Protein AF-A0A1R1WZ36-F1 (afdb_monomer)

Radius of gyration: 12.58 Å; Cα contacts (8 Å, |Δi|>4): 98; chains: 1; bounding box: 31×23×36 Å

Sequence (67 aa):
MLSVTGSLSASDIHRIDDQRSHIKKGVLNPVIIAIKEKRGGHPVEKPCQINLHVDIIIFPVNAYIVY

Organism: NCBI:txid133412

Secondary structure (DSSP, 8-state):
-HHHHH---HHHHTTEEEEEEEEETTEEEEEEEEE-GGGTTPEEEEE--B---S-GGG-HHHHHHH-

Structure (mmCIF, N/CA/C/O backbone):
data_AF-A0A1R1WZ36-F1
#
_entry.id   AF-A0A1R1WZ36-F1
#
loop_
_atom_site.group_PDB
_atom_site.id
_atom_site.type_symbol
_atom_site.label_atom_id
_atom_site.label_alt_id
_atom_site.label_comp_id
_atom_site.label_asym_id
_atom_site.label_entity_id
_atom_site.label_seq_id
_atom_site.pdbx_PDB_ins_code
_atom_site.Cartn_x
_atom_site.Cartn_y
_atom_site.Cartn_z
_atom_site.occupancy
_atom_site.B_iso_or_equiv
_atom_site.auth_seq_id
_atom_site.auth_comp_id
_atom_site.auth_asym_id
_atom_site.auth_atom_id
_atom_site.pdbx_PDB_model_num
ATOM 1 N N . MET A 1 1 ? 3.174 6.069 -5.632 1.00 57.59 1 MET A N 1
ATOM 2 C CA . MET A 1 1 ? 3.040 4.922 -6.565 1.00 57.59 1 MET A CA 1
ATOM 3 C C . MET A 1 1 ? 2.021 3.882 -6.084 1.00 57.59 1 MET A C 1
ATOM 5 O O . MET A 1 1 ? 1.158 3.507 -6.869 1.00 57.59 1 MET A O 1
ATOM 9 N N . LEU A 1 2 ? 2.028 3.481 -4.803 1.00 61.09 2 LEU A N 1
ATOM 10 C CA . LEU A 1 2 ? 1.012 2.566 -4.238 1.00 61.09 2 LEU A CA 1
ATOM 11 C C . LEU A 1 2 ? -0.430 3.113 -4.324 1.00 61.09 2 LEU A C 1
ATOM 13 O O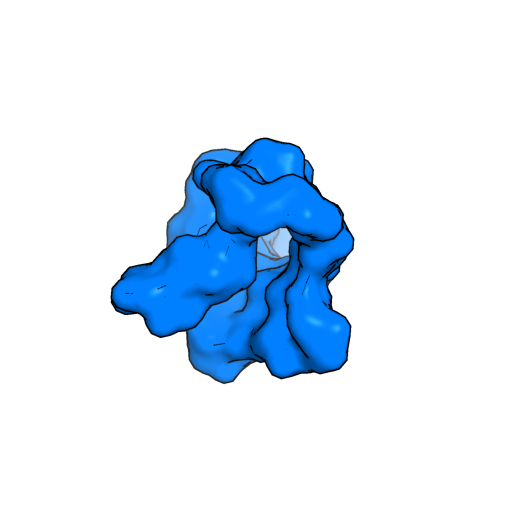 . LEU A 1 2 ? -1.337 2.372 -4.690 1.00 61.09 2 LEU A O 1
ATOM 17 N N . SER A 1 3 ? -0.634 4.419 -4.087 1.00 56.16 3 SER A N 1
ATOM 18 C CA . SER A 1 3 ? -1.955 5.073 -4.218 1.00 56.16 3 SER A CA 1
ATOM 19 C C . SER A 1 3 ? -2.553 4.955 -5.628 1.00 56.16 3 SER A C 1
ATOM 21 O O . SER A 1 3 ? -3.740 4.684 -5.775 1.00 56.16 3 SER A O 1
ATOM 23 N N . VAL A 1 4 ? -1.709 5.090 -6.659 1.00 56.66 4 VAL A N 1
ATOM 24 C CA . VAL A 1 4 ? -2.113 5.081 -8.077 1.00 56.66 4 VAL A CA 1
ATOM 25 C C . VAL A 1 4 ? -2.482 3.673 -8.547 1.00 56.66 4 VAL A C 1
ATOM 27 O O . VAL A 1 4 ? -3.401 3.517 -9.340 1.00 56.66 4 VAL A O 1
ATOM 30 N N . THR A 1 5 ? -1.798 2.648 -8.035 1.00 62.69 5 THR A N 1
ATOM 31 C CA . THR A 1 5 ? -1.937 1.271 -8.546 1.00 62.69 5 THR A CA 1
ATOM 32 C C . THR A 1 5 ? -2.897 0.417 -7.711 1.00 62.69 5 THR A C 1
ATOM 34 O O . THR A 1 5 ? -3.535 -0.482 -8.243 1.00 62.69 5 THR A O 1
ATOM 37 N N . GLY A 1 6 ? -3.019 0.686 -6.406 1.00 63.41 6 GLY A N 1
ATOM 38 C CA . GLY A 1 6 ? -3.861 -0.091 -5.485 1.00 63.41 6 GLY A CA 1
ATOM 39 C C . GLY A 1 6 ? -5.183 0.575 -5.097 1.00 63.41 6 GLY A C 1
ATOM 40 O O . GLY A 1 6 ? -5.868 0.064 -4.214 1.00 63.41 6 GLY A O 1
ATOM 41 N N . SER A 1 7 ? -5.518 1.730 -5.689 1.00 65.38 7 SER A N 1
ATOM 42 C CA . SER A 1 7 ? -6.659 2.571 -5.276 1.00 65.38 7 SER A CA 1
ATOM 43 C C . SER A 1 7 ? -6.671 2.845 -3.763 1.00 65.38 7 SER A C 1
ATOM 45 O O . SER A 1 7 ? -7.720 2.831 -3.115 1.00 65.38 7 SER A O 1
ATOM 47 N N . LEU A 1 8 ? -5.481 3.037 -3.187 1.00 70.50 8 LEU A N 1
ATOM 48 C CA . LEU A 1 8 ? -5.289 3.223 -1.751 1.00 70.50 8 LEU A CA 1
ATOM 49 C C . LEU A 1 8 ? -5.367 4.702 -1.392 1.00 70.50 8 LEU A C 1
ATOM 51 O O . LEU A 1 8 ? -4.722 5.538 -2.035 1.00 70.50 8 LEU A O 1
ATOM 55 N N . SER A 1 9 ? -6.114 5.011 -0.330 1.00 71.69 9 SER A N 1
ATOM 56 C CA . SER A 1 9 ? -6.071 6.336 0.286 1.00 71.69 9 SER A CA 1
ATOM 57 C C . SER A 1 9 ? -4.695 6.577 0.909 1.00 71.69 9 SER A C 1
ATOM 59 O O . SER A 1 9 ? -4.036 5.640 1.362 1.00 71.69 9 SER A O 1
ATOM 61 N N . ALA A 1 10 ? -4.270 7.838 1.004 1.00 74.81 10 ALA A N 1
ATOM 62 C CA . ALA A 1 10 ? -3.043 8.204 1.713 1.00 74.81 10 ALA A CA 1
ATOM 63 C C . ALA A 1 10 ? -3.024 7.665 3.160 1.00 74.81 10 ALA A C 1
ATOM 65 O O . ALA A 1 10 ? -1.984 7.224 3.643 1.00 74.81 10 ALA A O 1
ATOM 66 N N . SER A 1 11 ? -4.187 7.621 3.820 1.00 74.94 11 SER A N 1
ATOM 67 C CA . SER A 1 11 ? -4.347 7.063 5.171 1.00 74.94 11 SER A CA 1
ATOM 68 C C . SER A 1 11 ? -4.143 5.548 5.233 1.00 74.94 11 SER A C 1
ATOM 70 O O . SER A 1 11 ? -3.713 5.031 6.260 1.00 74.94 11 SER A O 1
ATOM 72 N N . ASP A 1 12 ? -4.464 4.839 4.150 1.00 76.00 12 ASP A N 1
ATOM 73 C CA . ASP A 1 12 ? -4.307 3.388 4.067 1.00 76.00 12 ASP A CA 1
ATOM 74 C C . ASP A 1 12 ? -2.835 3.009 3.869 1.00 76.00 12 ASP A C 1
ATOM 76 O O . ASP A 1 12 ? -2.403 1.997 4.404 1.00 76.00 12 ASP A O 1
ATOM 80 N N . ILE A 1 13 ? -2.048 3.843 3.172 1.00 76.88 13 ILE A N 1
ATOM 81 C CA . ILE A 1 13 ? -0.613 3.606 2.923 1.00 76.88 13 ILE A CA 1
ATOM 82 C C . ILE A 1 13 ? 0.181 3.575 4.230 1.00 76.88 13 ILE A C 1
ATOM 84 O O . ILE A 1 13 ? 1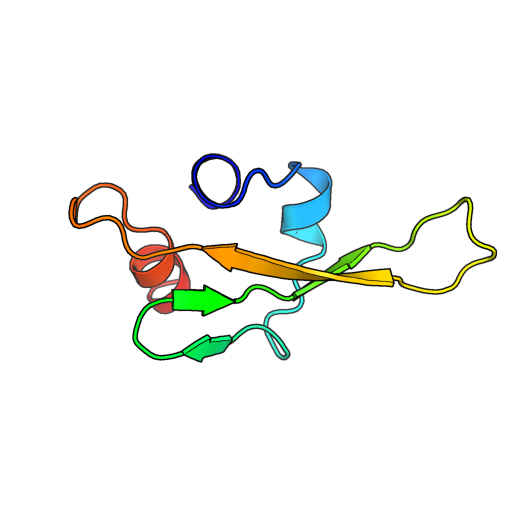.006 2.690 4.418 1.00 76.88 13 ILE A O 1
ATOM 88 N N . HIS A 1 14 ? -0.096 4.497 5.155 1.00 78.00 14 HIS A N 1
ATOM 89 C CA . HIS A 1 14 ? 0.557 4.508 6.471 1.00 78.00 14 HIS A CA 1
ATOM 90 C C . HIS A 1 14 ? 0.126 3.334 7.371 1.00 78.00 14 HIS A C 1
ATOM 92 O O . HIS A 1 14 ? 0.736 3.075 8.401 1.00 78.00 14 HIS A O 1
ATOM 98 N N . ARG A 1 15 ? -0.948 2.634 6.997 1.00 80.06 15 ARG A N 1
ATOM 99 C CA . ARG A 1 15 ? -1.522 1.504 7.733 1.00 80.06 15 ARG A CA 1
ATOM 100 C C . ARG A 1 15 ? -1.214 0.155 7.082 1.00 80.06 15 ARG A C 1
ATOM 102 O O . ARG A 1 15 ? -1.816 -0.849 7.466 1.00 80.06 15 ARG A O 1
ATOM 109 N N . ILE A 1 16 ? -0.337 0.128 6.080 1.00 81.88 16 ILE A N 1
ATOM 110 C CA . ILE A 1 16 ? 0.147 -1.120 5.496 1.00 81.88 16 ILE A CA 1
ATOM 111 C C . ILE A 1 16 ? 1.030 -1.815 6.534 1.00 81.88 16 ILE A C 1
ATOM 113 O O . ILE A 1 16 ? 1.911 -1.202 7.125 1.00 81.88 16 ILE A O 1
ATOM 117 N N . ASP A 1 17 ? 0.759 -3.093 6.765 1.00 83.25 17 ASP A N 1
ATOM 118 C CA . ASP A 1 17 ? 1.600 -3.964 7.574 1.00 83.25 17 ASP A CA 1
ATOM 119 C C . ASP A 1 17 ? 2.600 -4.672 6.657 1.00 83.25 17 ASP A C 1
ATOM 121 O O . ASP A 1 17 ? 2.234 -5.592 5.917 1.00 83.25 17 ASP A O 1
ATOM 125 N N . ASP A 1 18 ? 3.861 -4.242 6.693 1.00 78.56 18 ASP A N 1
ATOM 126 C CA . ASP A 1 18 ? 4.933 -4.813 5.875 1.00 78.56 18 ASP A CA 1
ATOM 127 C C . ASP A 1 18 ? 5.266 -6.270 6.243 1.00 78.56 18 ASP A C 1
ATOM 129 O O . ASP A 1 18 ? 5.683 -7.034 5.377 1.00 78.56 18 ASP A O 1
ATOM 133 N N . GLN A 1 19 ? 5.027 -6.708 7.488 1.00 81.94 19 GLN A N 1
ATOM 134 C CA . GLN A 1 19 ? 5.291 -8.096 7.902 1.00 81.94 19 GLN A CA 1
ATOM 135 C C . GLN A 1 19 ? 4.272 -9.077 7.318 1.00 81.94 19 GLN A C 1
ATOM 137 O O . GLN A 1 19 ? 4.581 -10.246 7.079 1.00 81.94 19 GLN A O 1
ATOM 142 N N . ARG A 1 20 ? 3.035 -8.615 7.109 1.00 81.06 20 ARG A N 1
ATOM 143 C CA . ARG A 1 20 ? 1.951 -9.414 6.515 1.00 81.06 20 ARG A CA 1
ATOM 144 C C . ARG A 1 20 ? 1.839 -9.242 5.004 1.00 81.06 20 ARG A C 1
ATOM 146 O O . ARG A 1 20 ? 1.265 -10.102 4.321 1.00 81.06 20 ARG A O 1
ATOM 153 N N . SER A 1 21 ? 2.376 -8.145 4.483 1.00 81.25 21 SER A N 1
ATOM 154 C CA . SER A 1 21 ? 2.433 -7.865 3.054 1.00 81.25 21 SER A CA 1
ATOM 155 C C . SER A 1 21 ? 3.387 -8.831 2.364 1.00 81.25 21 SER A C 1
ATOM 157 O O . SER A 1 21 ? 4.476 -9.124 2.846 1.00 81.25 21 SER A O 1
ATOM 159 N N . HIS A 1 22 ? 2.966 -9.376 1.226 1.00 82.81 22 HIS A N 1
ATOM 160 C CA . HIS A 1 22 ? 3.772 -10.366 0.523 1.00 82.81 22 HIS A CA 1
ATOM 161 C C . HIS A 1 22 ? 3.609 -10.285 -0.986 1.00 82.81 22 HIS A C 1
ATOM 163 O O . HIS A 1 22 ? 2.524 -10.059 -1.530 1.00 82.81 22 HIS A O 1
ATOM 169 N N . ILE A 1 23 ? 4.714 -10.544 -1.676 1.00 78.88 23 ILE A N 1
ATOM 170 C CA . ILE A 1 23 ? 4.748 -10.639 -3.128 1.00 78.88 23 ILE A CA 1
ATOM 171 C C . ILE A 1 23 ? 4.544 -12.106 -3.498 1.00 78.88 23 ILE A C 1
ATOM 173 O O . ILE A 1 23 ? 5.309 -12.978 -3.093 1.00 78.88 23 ILE A O 1
ATOM 177 N N . LYS A 1 24 ? 3.498 -12.401 -4.273 1.00 79.12 24 LYS A N 1
ATOM 178 C CA . LYS A 1 24 ? 3.216 -13.748 -4.788 1.00 79.12 24 LYS A CA 1
ATOM 179 C C . LYS A 1 24 ? 3.095 -13.696 -6.298 1.00 79.12 24 LYS A C 1
ATOM 181 O O . LYS A 1 24 ? 2.240 -12.992 -6.822 1.00 79.12 24 LYS A O 1
ATOM 186 N N . LYS A 1 25 ? 3.932 -14.475 -6.993 1.00 75.44 25 LYS A N 1
ATOM 187 C CA . LYS A 1 25 ? 3.939 -14.577 -8.467 1.00 75.44 25 LYS A CA 1
ATOM 188 C C . LYS A 1 25 ? 4.007 -13.201 -9.157 1.00 75.44 25 LYS A C 1
ATOM 190 O O . LYS A 1 25 ? 3.363 -12.980 -10.174 1.00 75.44 25 LYS A O 1
ATOM 195 N N . GLY A 1 26 ? 4.750 -12.270 -8.554 1.00 73.31 26 GLY A N 1
ATOM 196 C CA . GLY A 1 26 ? 4.908 -10.901 -9.043 1.00 73.31 26 GLY A CA 1
ATOM 197 C C . GLY A 1 26 ? 3.744 -9.943 -8.734 1.00 73.31 26 GLY A C 1
ATOM 198 O O . GLY A 1 26 ? 3.844 -8.751 -9.000 1.00 73.31 26 GLY A O 1
ATOM 199 N N . VAL A 1 27 ? 2.667 -10.411 -8.106 1.00 76.25 27 VAL A N 1
ATOM 200 C CA . VAL A 1 27 ? 1.613 -9.546 -7.561 1.00 76.25 27 VAL A CA 1
ATOM 201 C C . VAL A 1 27 ? 1.986 -9.161 -6.133 1.00 76.25 27 VAL A C 1
ATOM 203 O O . VAL A 1 27 ? 2.230 -10.037 -5.298 1.00 76.25 27 VAL A O 1
ATOM 206 N N . LEU A 1 28 ? 2.024 -7.862 -5.840 1.00 80.81 28 LEU A N 1
ATOM 207 C CA . LEU A 1 28 ? 2.188 -7.364 -4.476 1.00 80.81 28 LEU A CA 1
ATOM 208 C C . LEU A 1 28 ? 0.827 -7.389 -3.788 1.00 80.81 28 LEU A C 1
ATOM 210 O O . LEU A 1 28 ? -0.130 -6.786 -4.273 1.00 80.81 28 LEU A O 1
ATOM 214 N N . ASN A 1 29 ? 0.741 -8.090 -2.661 1.00 81.69 29 ASN A N 1
ATOM 215 C CA . ASN A 1 29 ? -0.461 -8.139 -1.839 1.00 81.69 29 ASN A CA 1
ATOM 216 C C . ASN A 1 29 ? -0.189 -7.379 -0.537 1.00 81.69 29 ASN A C 1
ATOM 218 O O . ASN A 1 29 ? 0.234 -8.009 0.438 1.00 81.69 29 ASN A O 1
ATOM 222 N N . PRO A 1 30 ? -0.355 -6.041 -0.513 1.00 78.06 30 PRO A N 1
ATOM 223 C CA . PRO A 1 30 ? -0.227 -5.300 0.725 1.00 78.06 30 PRO A CA 1
ATOM 224 C C . PRO A 1 30 ? -1.440 -5.569 1.620 1.00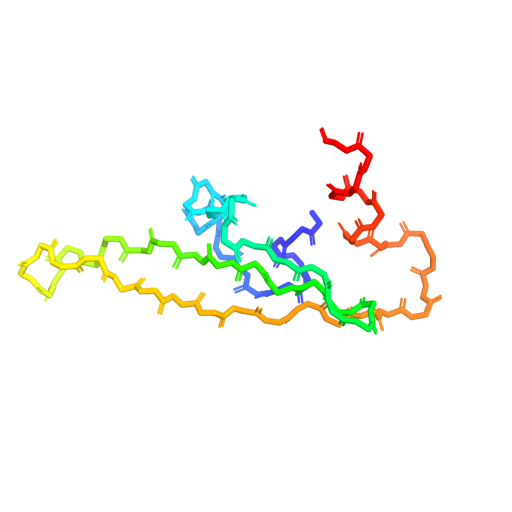 78.06 30 PRO A C 1
ATOM 226 O O . PRO A 1 30 ? -2.589 -5.593 1.158 1.00 78.06 30 PRO A O 1
ATOM 229 N N . VAL A 1 31 ? -1.181 -5.766 2.909 1.00 83.69 31 VAL A N 1
ATOM 230 C CA . VAL A 1 31 ? -2.221 -5.929 3.928 1.00 83.69 31 VAL A CA 1
ATOM 231 C C . VAL A 1 31 ? -2.381 -4.606 4.653 1.00 83.69 31 VAL A C 1
ATOM 233 O O . VAL A 1 31 ? -1.464 -4.153 5.327 1.00 83.69 31 VAL A O 1
ATOM 236 N N . ILE A 1 32 ? -3.547 -3.979 4.517 1.00 84.38 32 ILE A N 1
ATOM 237 C CA . ILE A 1 32 ? -3.844 -2.730 5.223 1.00 84.38 32 ILE A CA 1
ATOM 238 C C . ILE A 1 32 ? -4.605 -3.062 6.492 1.00 84.38 32 ILE A C 1
ATOM 240 O O . ILE A 1 32 ? -5.680 -3.666 6.441 1.00 84.38 32 ILE A O 1
ATOM 244 N N . ILE A 1 33 ? -4.075 -2.616 7.624 1.00 79.12 33 ILE A N 1
ATOM 245 C CA . ILE A 1 33 ? -4.728 -2.730 8.922 1.00 79.12 33 ILE A CA 1
ATOM 246 C C . ILE A 1 33 ? -5.457 -1.417 9.193 1.00 79.12 33 ILE A C 1
ATOM 248 O O . ILE A 1 33 ? -4.938 -0.470 9.785 1.00 79.12 33 ILE A O 1
ATOM 252 N N . ALA A 1 34 ? -6.702 -1.339 8.733 1.00 72.69 34 ALA A N 1
ATOM 253 C CA . ALA A 1 34 ? -7.531 -0.175 8.977 1.00 72.69 34 ALA A CA 1
ATOM 254 C C . ALA A 1 34 ? -8.280 -0.334 10.300 1.00 72.69 34 ALA A C 1
ATOM 256 O O . ALA A 1 34 ? -9.224 -1.118 10.412 1.00 72.69 34 ALA A O 1
ATOM 257 N N . ILE A 1 35 ? -7.931 0.481 11.296 1.00 64.12 35 ILE A N 1
ATOM 258 C CA . ILE A 1 35 ? -8.812 0.697 12.444 1.00 64.12 35 ILE A CA 1
ATOM 259 C C . ILE A 1 35 ? -10.001 1.498 11.919 1.00 64.12 35 ILE A C 1
ATOM 261 O O . ILE A 1 35 ? -9.894 2.699 11.644 1.00 64.12 35 ILE A O 1
ATOM 265 N N . LYS A 1 36 ? -11.120 0.814 11.684 1.00 66.31 36 LYS A N 1
ATOM 266 C CA . LYS A 1 36 ? -12.361 1.464 11.278 1.00 66.31 36 LYS A CA 1
ATOM 267 C C . LYS A 1 36 ? -13.052 1.913 12.559 1.00 66.31 36 LYS A C 1
ATOM 269 O O . LYS A 1 36 ? -13.751 1.124 13.187 1.00 66.31 36 LYS A O 1
ATOM 274 N N . GLU A 1 37 ? -12.857 3.179 12.933 1.00 57.34 37 GLU A N 1
ATOM 275 C CA . GLU A 1 37 ? -13.431 3.786 14.150 1.00 57.34 37 GLU A CA 1
ATOM 276 C C . GLU A 1 37 ? -14.922 3.453 14.341 1.00 57.34 37 GLU A C 1
ATOM 278 O O . GLU A 1 37 ? -15.372 3.203 15.454 1.00 57.34 37 GLU A O 1
ATOM 283 N N . LYS A 1 38 ? -15.690 3.328 13.249 1.00 61.38 38 LYS A N 1
ATOM 284 C CA . LYS A 1 38 ? -17.131 3.026 13.287 1.00 61.38 38 LYS A CA 1
ATOM 285 C C . LYS A 1 38 ? -17.513 1.549 13.521 1.00 61.38 38 LYS A C 1
ATOM 287 O O . LYS A 1 38 ? -18.693 1.230 13.424 1.00 61.38 38 LYS A O 1
ATOM 292 N N . ARG A 1 39 ? -16.572 0.633 13.796 1.00 60.34 39 ARG A N 1
ATOM 293 C CA . ARG A 1 39 ? -16.848 -0.805 14.060 1.00 60.34 39 ARG A CA 1
ATOM 294 C C . ARG A 1 39 ? -16.415 -1.292 15.453 1.00 60.34 39 ARG A C 1
ATOM 296 O O . ARG A 1 39 ? -16.114 -2.468 15.637 1.00 60.34 39 ARG A O 1
ATOM 303 N N . GLY A 1 40 ? -16.402 -0.403 16.445 1.00 67.25 40 GLY A N 1
ATOM 304 C CA . GLY A 1 40 ? -16.171 -0.799 17.841 1.00 67.25 40 GLY A CA 1
ATOM 305 C C . GLY A 1 40 ? -14.728 -1.211 18.137 1.00 67.25 40 GLY A C 1
ATOM 306 O O . GLY A 1 40 ? -14.506 -2.148 18.891 1.00 67.25 40 GLY A O 1
ATOM 307 N N . GLY A 1 41 ? -13.750 -0.548 17.511 1.00 67.12 41 GLY A N 1
ATOM 308 C CA . GLY A 1 41 ? -12.326 -0.701 17.843 1.00 67.12 41 GLY A CA 1
ATOM 309 C C . GLY A 1 41 ? -11.602 -1.891 17.206 1.00 67.12 41 GLY A C 1
ATOM 310 O O . GLY A 1 41 ? -10.385 -1.980 17.330 1.00 67.12 41 GLY A O 1
ATOM 311 N N . HIS A 1 42 ? -12.296 -2.772 16.481 1.00 68.94 42 HIS A N 1
ATOM 312 C CA . HIS A 1 42 ? -11.646 -3.913 15.834 1.00 68.94 42 HIS A CA 1
ATOM 313 C C . HIS A 1 42 ? -10.914 -3.491 14.547 1.00 68.94 42 HIS A C 1
ATOM 315 O O . HIS A 1 42 ? -11.536 -2.879 13.665 1.00 68.94 42 HIS A O 1
ATOM 321 N N . 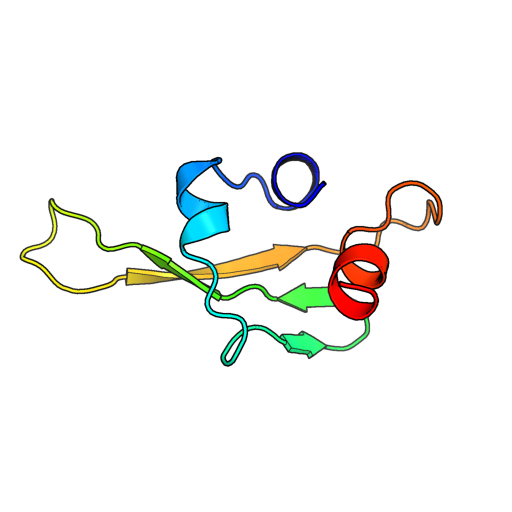PRO A 1 43 ? -9.616 -3.821 14.401 1.00 67.56 43 PRO A N 1
ATOM 322 C CA . PRO A 1 43 ? -8.897 -3.619 13.152 1.00 67.56 43 PRO A CA 1
ATOM 323 C C . PRO A 1 43 ? -9.531 -4.474 12.054 1.00 67.56 43 PRO A C 1
ATOM 325 O O . PRO A 1 43 ? -9.780 -5.663 12.244 1.00 67.56 43 PRO A O 1
ATOM 328 N N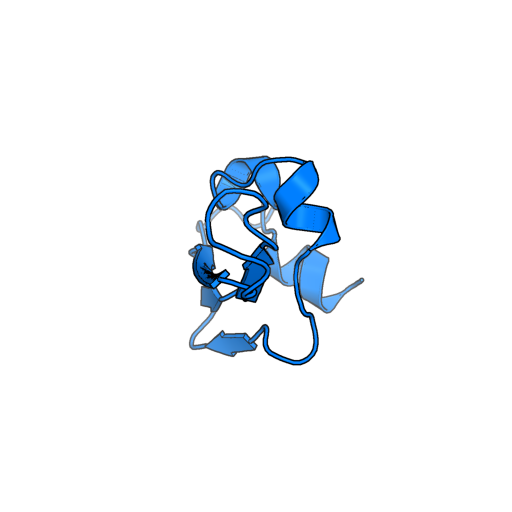 . VAL A 1 44 ? -9.812 -3.870 10.902 1.00 72.69 44 VAL A N 1
ATOM 329 C CA . VAL A 1 44 ? -10.252 -4.594 9.711 1.00 72.69 44 VAL A CA 1
ATOM 330 C C . VAL A 1 44 ? -9.053 -4.738 8.795 1.00 72.69 44 VAL A C 1
ATOM 332 O O . VAL A 1 44 ? -8.501 -3.744 8.321 1.00 72.69 44 VAL A O 1
ATOM 335 N N . GLU A 1 45 ? -8.681 -5.984 8.533 1.00 76.88 45 GLU A N 1
ATOM 336 C CA . GLU A 1 45 ? -7.696 -6.307 7.513 1.00 76.88 45 GLU A CA 1
ATOM 337 C C . GLU A 1 45 ? -8.349 -6.165 6.139 1.00 76.88 45 GLU A C 1
ATOM 339 O O . GLU A 1 45 ? -9.375 -6.785 5.843 1.00 76.88 45 GLU A O 1
ATOM 344 N N . LYS A 1 46 ? -7.765 -5.315 5.297 1.00 77.25 46 LYS A N 1
ATOM 345 C CA . LYS A 1 46 ? -8.159 -5.172 3.901 1.00 77.25 46 LYS A CA 1
ATOM 346 C C . LYS A 1 46 ? -7.002 -5.664 3.032 1.00 77.25 46 LYS A C 1
ATOM 348 O O . LYS A 1 46 ? -6.059 -4.903 2.808 1.00 77.25 46 LYS A O 1
ATOM 353 N N . PRO A 1 47 ? -7.041 -6.924 2.565 1.00 73.12 47 PRO A N 1
ATOM 354 C CA . PRO A 1 47 ? -6.083 -7.381 1.576 1.00 73.12 47 PRO A CA 1
ATOM 355 C C . PRO A 1 47 ? -6.338 -6.623 0.274 1.00 73.12 47 PRO A C 1
ATOM 357 O O . PRO A 1 47 ? -7.465 -6.574 -0.226 1.00 73.12 47 PRO A O 1
ATOM 360 N N . CYS A 1 48 ? -5.290 -6.016 -0.266 1.00 73.88 48 CYS A N 1
ATOM 361 C CA . CYS A 1 48 ? -5.311 -5.401 -1.582 1.00 73.88 48 CYS A CA 1
ATOM 362 C C . CYS A 1 48 ? -4.391 -6.187 -2.512 1.00 73.88 48 CYS A C 1
ATOM 364 O O . CYS A 1 48 ? -3.469 -6.859 -2.061 1.00 73.88 48 CYS A O 1
ATOM 366 N N . GLN A 1 49 ? -4.659 -6.124 -3.813 1.00 73.38 49 GLN A N 1
ATOM 367 C CA . GLN A 1 49 ? -3.804 -6.730 -4.826 1.00 73.38 49 GLN A CA 1
ATOM 368 C C . GLN A 1 49 ? -3.337 -5.642 -5.771 1.00 73.38 49 GLN A C 1
ATOM 370 O O . GLN A 1 49 ? -4.142 -4.882 -6.307 1.00 73.38 49 GLN A O 1
ATOM 375 N N . ILE A 1 50 ? -2.028 -5.567 -5.951 1.00 73.81 50 ILE A N 1
ATOM 376 C CA . ILE A 1 50 ? -1.386 -4.660 -6.882 1.00 73.81 50 ILE A CA 1
ATOM 377 C C . ILE A 1 50 ? -0.741 -5.533 -7.948 1.00 73.81 50 ILE A C 1
ATOM 379 O O . ILE A 1 50 ? 0.282 -6.184 -7.716 1.00 73.81 50 ILE A O 1
ATOM 383 N N . ASN A 1 51 ? -1.393 -5.579 -9.108 1.00 68.12 51 ASN A N 1
ATOM 384 C CA . ASN A 1 51 ? -0.904 -6.339 -10.245 1.00 68.12 51 ASN A CA 1
ATOM 385 C C . ASN A 1 51 ? 0.335 -5.677 -10.853 1.00 68.12 51 ASN A C 1
ATOM 387 O O . ASN A 1 51 ? 0.458 -4.454 -10.919 1.00 68.12 51 ASN A O 1
ATOM 391 N N . LEU A 1 52 ? 1.222 -6.533 -11.349 1.00 65.19 52 LEU A N 1
ATOM 392 C CA . LEU A 1 52 ? 2.268 -6.183 -12.299 1.00 65.19 52 LEU A CA 1
ATOM 393 C C . LEU A 1 52 ? 1.638 -5.607 -13.566 1.00 65.19 52 LEU A C 1
ATOM 395 O O . LEU A 1 52 ? 1.029 -6.350 -14.333 1.00 65.19 52 LEU A O 1
ATOM 399 N N . HIS A 1 53 ? 1.796 -4.303 -13.798 1.00 60.91 53 HIS A N 1
ATOM 400 C CA . HIS A 1 53 ? 1.678 -3.773 -15.153 1.00 60.91 53 HIS A CA 1
ATOM 401 C C . HIS A 1 53 ? 3.029 -3.932 -15.854 1.00 60.91 53 HIS A C 1
ATOM 403 O O . HIS A 1 53 ? 4.078 -3.794 -15.228 1.00 60.91 53 HIS A O 1
ATOM 409 N N . VAL A 1 54 ? 2.995 -4.232 -17.151 1.00 55.56 54 VAL A N 1
ATOM 410 C CA . VAL A 1 54 ? 4.175 -4.546 -17.979 1.00 55.56 54 VAL A CA 1
ATOM 411 C C . VAL A 1 54 ? 5.119 -3.336 -18.138 1.00 55.56 54 VAL A C 1
ATOM 413 O O . VAL A 1 54 ? 6.275 -3.492 -18.522 1.00 55.56 54 VAL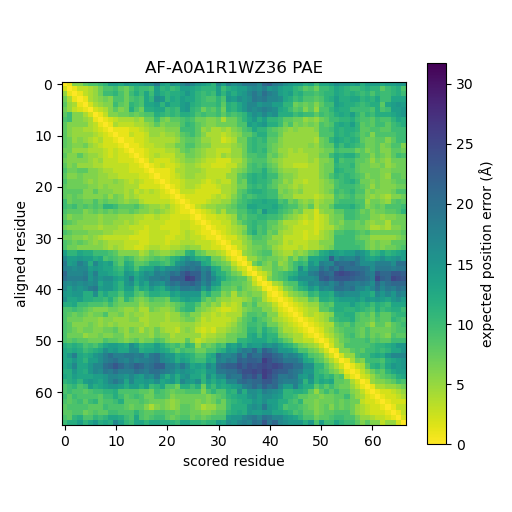 A O 1
ATOM 416 N N . ASP A 1 55 ? 4.670 -2.132 -17.777 1.00 57.19 55 ASP A N 1
ATOM 417 C CA . ASP A 1 55 ? 5.465 -0.907 -17.840 1.00 57.19 55 ASP A CA 1
ATOM 418 C C . ASP A 1 55 ? 6.411 -0.792 -16.639 1.00 57.19 55 ASP A C 1
ATOM 420 O O . ASP A 1 55 ? 6.061 -0.317 -15.557 1.00 57.19 55 ASP A O 1
ATOM 424 N N . ILE A 1 56 ? 7.656 -1.206 -16.874 1.00 51.97 56 ILE A N 1
ATOM 425 C CA . ILE A 1 56 ? 8.772 -1.266 -15.915 1.00 51.97 56 ILE A CA 1
ATOM 426 C C . ILE A 1 56 ? 9.025 0.081 -15.203 1.00 51.97 56 ILE A C 1
ATOM 428 O O . ILE A 1 56 ? 9.507 0.103 -14.071 1.00 51.97 56 ILE A O 1
ATOM 432 N N . ILE A 1 57 ? 8.665 1.209 -15.826 1.00 55.88 57 ILE A N 1
ATOM 433 C CA . ILE A 1 57 ? 8.911 2.566 -15.307 1.00 55.88 57 ILE A CA 1
ATOM 434 C C . ILE A 1 57 ? 7.967 2.927 -14.141 1.00 55.88 57 ILE A C 1
ATOM 436 O O . ILE A 1 57 ? 8.327 3.735 -13.288 1.00 55.88 57 ILE A O 1
ATOM 440 N N . ILE A 1 58 ? 6.781 2.309 -14.056 1.00 56.75 58 ILE A N 1
ATOM 441 C CA . ILE A 1 58 ? 5.743 2.618 -13.052 1.00 56.75 58 ILE A CA 1
ATOM 442 C C . ILE A 1 58 ? 5.529 1.412 -12.125 1.00 56.75 58 ILE A C 1
ATOM 444 O O . ILE A 1 58 ? 4.405 1.122 -11.731 1.00 56.75 58 ILE A O 1
ATOM 448 N N . PHE A 1 59 ? 6.576 0.643 -11.804 1.00 66.19 59 PHE A N 1
ATOM 449 C CA . PHE A 1 59 ? 6.396 -0.611 -11.073 1.00 66.19 59 PHE A CA 1
ATOM 450 C C . PHE A 1 59 ? 6.442 -0.418 -9.540 1.00 66.19 59 PHE A C 1
ATOM 452 O O . PHE A 1 59 ? 7.527 -0.281 -8.967 1.00 66.19 59 PHE A O 1
ATOM 459 N N . PRO A 1 60 ? 5.295 -0.434 -8.825 1.00 65.12 60 PRO A N 1
ATOM 460 C CA . PRO A 1 60 ? 5.267 -0.215 -7.378 1.00 65.12 60 PRO A CA 1
ATOM 461 C C . PRO A 1 60 ? 5.932 -1.345 -6.589 1.00 65.12 60 PRO A C 1
ATOM 463 O O . PRO A 1 60 ? 6.387 -1.105 -5.478 1.00 65.12 60 PRO A O 1
ATOM 466 N N . VAL A 1 61 ? 6.013 -2.560 -7.140 1.00 64.75 61 VAL A N 1
ATOM 467 C CA . VAL A 1 61 ? 6.601 -3.700 -6.425 1.00 64.75 61 VAL A CA 1
ATOM 468 C C . VAL A 1 61 ? 8.125 -3.627 -6.418 1.00 64.75 61 VAL A C 1
ATOM 470 O O . VAL A 1 61 ? 8.709 -3.898 -5.380 1.00 64.75 61 VAL A O 1
ATOM 473 N N . ASN A 1 62 ? 8.785 -3.199 -7.507 1.00 67.94 62 ASN A N 1
ATOM 474 C CA . ASN A 1 62 ? 10.237 -2.961 -7.458 1.00 67.94 62 ASN A CA 1
ATOM 475 C C . ASN A 1 62 ? 10.570 -1.859 -6.461 1.00 67.94 62 ASN A C 1
ATOM 477 O O . ASN A 1 62 ? 11.500 -2.000 -5.680 1.00 67.94 62 ASN A O 1
ATOM 481 N N . ALA A 1 63 ? 9.795 -0.772 -6.489 1.00 68.69 63 ALA A N 1
ATOM 482 C CA . ALA A 1 63 ? 9.964 0.320 -5.542 1.00 68.69 63 ALA A CA 1
ATOM 483 C C . ALA A 1 63 ? 9.781 -0.155 -4.090 1.00 68.69 63 ALA A C 1
ATOM 485 O O . ALA A 1 63 ? 10.495 0.316 -3.219 1.00 68.69 63 ALA A O 1
ATOM 486 N N . TYR A 1 64 ? 8.872 -1.105 -3.850 1.00 70.25 64 TYR A N 1
ATOM 487 C CA . TYR A 1 64 ? 8.651 -1.722 -2.541 1.00 70.25 64 TYR A CA 1
ATOM 488 C C . TYR A 1 64 ? 9.733 -2.741 -2.138 1.00 70.25 64 TYR A C 1
ATOM 490 O O . TYR A 1 64 ? 9.936 -2.960 -0.959 1.00 70.25 64 TYR A O 1
ATOM 498 N N . ILE A 1 65 ? 10.426 -3.377 -3.089 1.00 67.38 65 ILE A N 1
ATOM 499 C CA . ILE A 1 65 ? 11.568 -4.269 -2.797 1.00 67.38 65 ILE A CA 1
ATOM 500 C C . ILE A 1 65 ? 12.843 -3.463 -2.494 1.00 67.38 65 ILE A C 1
ATOM 502 O O . ILE A 1 65 ? 13.697 -3.921 -1.742 1.00 67.38 65 ILE A O 1
ATOM 506 N N . VAL A 1 66 ? 13.014 -2.307 -3.145 1.00 69.06 66 VAL A N 1
ATOM 507 C CA . VAL A 1 66 ? 14.218 -1.462 -3.031 1.00 69.06 66 VAL A CA 1
ATOM 508 C C . VAL A 1 66 ? 14.177 -0.546 -1.801 1.00 69.06 66 VAL A C 1
ATOM 510 O O . VAL A 1 66 ? 15.238 -0.140 -1.327 1.00 69.06 66 VAL A O 1
ATOM 513 N N . TYR A 1 67 ?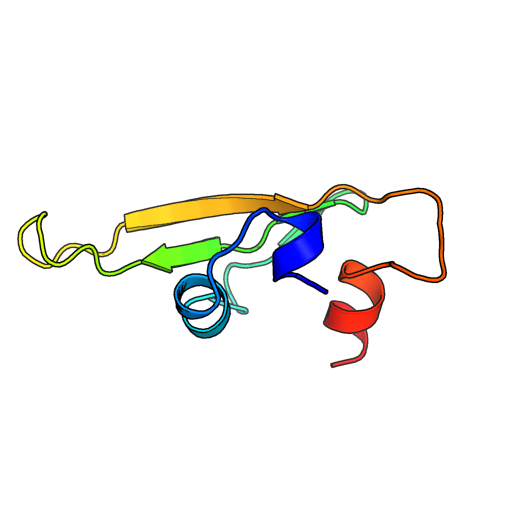 12.980 -0.201 -1.325 1.00 62.75 67 TYR A N 1
ATOM 514 C CA . TYR A 1 67 ? 12.756 0.567 -0.098 1.00 62.75 67 TYR A CA 1
ATOM 515 C C . TYR A 1 67 ? 12.727 -0.358 1.120 1.00 62.75 67 TYR A C 1
ATOM 517 O O . TYR A 1 67 ? 13.381 -0.010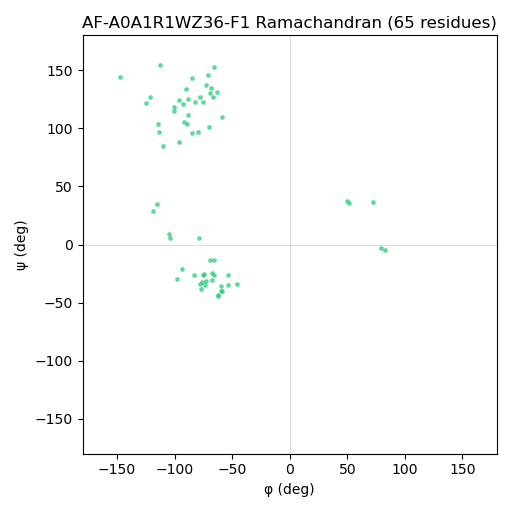 2.127 1.00 62.75 67 TYR A O 1
#

pLDDT: mean 70.37, std 8.53, range [51.97, 84.38]

Solvent-accessible surface area (backbone atoms only — not comparable to full-atom values): 4097 Å² total; per-residue (Å²): 101,60,45,78,64,52,76,39,53,77,74,45,63,80,28,48,39,73,90,73,28,46,75,55,97,71,28,35,32,50,28,25,52,43,70,42,75,93,62,81,73,50,66,42,78,46,79,44,70,31,73,72,63,91,54,76,90,75,41,50,60,61,56,62,73,75,103

Nearest PDB structu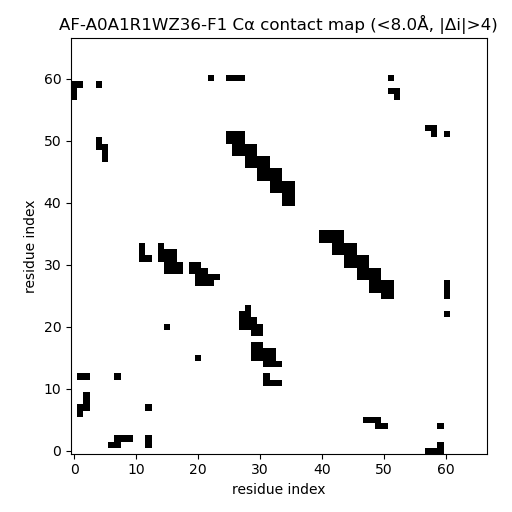res (foldseek):
  1d2g-assembly1_A  TM=4.576E-01  e=1.783E+00  Rattus norvegicus
  8euy-assembly1_A  TM=5.260E-01  e=5.110E+00  Schizosaccharomyces pombe
  6nvh-assembly1_A  TM=3.814E-01  e=8.385E+00  Homo sapiens
  7toe-assembly1_B  TM=4.139E-01  e=9.491E+00  Homo sapiens

Mean predicted aligned error: 8.87 Å

Foldseek 3Di:
DCCVQFVDDPVQVVQWDPVPWDQDPNKTWTWGFDQPVVPPRHTDTDTTIGDDDPPPVPRVVVVVVVD